Protein AF-A0A8H3ZQJ3-F1 (afdb_monomer_lite)

Structure (mmCIF, N/CA/C/O backbone):
data_AF-A0A8H3ZQJ3-F1
#
_entry.id   AF-A0A8H3ZQJ3-F1
#
loop_
_atom_site.group_PDB
_atom_site.id
_atom_site.type_symbol
_atom_site.label_atom_id
_atom_site.label_alt_id
_atom_site.label_comp_id
_atom_site.label_asym_id
_atom_site.label_entity_id
_atom_site.label_seq_id
_atom_site.pdbx_PDB_ins_code
_atom_site.Cartn_x
_atom_site.Cartn_y
_atom_site.Cartn_z
_atom_site.occupancy
_atom_site.B_iso_or_equiv
_atom_site.auth_seq_id
_atom_site.auth_comp_id
_atom_site.auth_asym_id
_atom_site.auth_atom_id
_atom_site.pdbx_PDB_model_num
ATOM 1 N N . MET A 1 1 ? -3.357 34.182 -32.813 1.00 46.75 1 MET A N 1
ATOM 2 C CA . MET A 1 1 ? -2.090 33.414 -32.812 1.00 46.75 1 MET A CA 1
ATOM 3 C C . MET A 1 1 ? -2.254 32.207 -33.728 1.00 46.75 1 MET A C 1
ATOM 5 O O . MET A 1 1 ? -3.110 31.378 -33.457 1.00 46.75 1 MET A O 1
ATOM 9 N N . LYS A 1 2 ? -1.522 32.149 -34.849 1.00 51.84 2 LYS A N 1
ATOM 10 C CA . LYS A 1 2 ? -1.578 31.034 -35.812 1.00 51.84 2 LYS A CA 1
ATOM 11 C C . LYS A 1 2 ? -0.693 29.903 -35.280 1.00 51.84 2 LYS A C 1
ATOM 13 O O . LYS A 1 2 ? 0.517 30.084 -35.186 1.00 51.84 2 LYS A O 1
ATOM 18 N N . MET A 1 3 ? -1.287 28.780 -34.883 1.00 53.09 3 MET A N 1
ATOM 19 C CA . MET A 1 3 ? -0.512 27.579 -34.563 1.00 53.09 3 MET A CA 1
ATOM 20 C C . MET A 1 3 ? 0.188 27.075 -35.836 1.00 53.09 3 MET A C 1
ATOM 22 O O . MET A 1 3 ? -0.416 27.140 -36.911 1.00 53.09 3 MET A O 1
ATOM 26 N N . PRO A 1 4 ? 1.443 26.601 -35.749 1.00 71.06 4 PRO A N 1
ATOM 27 C CA . PRO A 1 4 ? 2.136 26.053 -36.905 1.00 71.06 4 PRO A CA 1
ATOM 28 C C . PRO A 1 4 ? 1.387 24.815 -37.402 1.00 71.06 4 PRO A C 1
ATOM 30 O O . PRO A 1 4 ? 1.148 23.870 -36.653 1.00 71.06 4 PRO A O 1
ATOM 33 N N . HIS A 1 5 ? 0.985 24.857 -38.668 1.00 65.81 5 HIS A N 1
ATOM 34 C CA . HIS A 1 5 ? 0.322 23.760 -39.360 1.00 65.81 5 HIS A CA 1
ATOM 35 C C . HIS A 1 5 ? 1.388 22.960 -40.129 1.00 65.81 5 HIS A C 1
ATOM 37 O O . HIS A 1 5 ? 2.249 23.568 -40.768 1.00 65.81 5 HIS A O 1
ATOM 43 N N . ASN A 1 6 ? 1.312 21.624 -40.055 1.00 72.50 6 ASN A N 1
ATOM 44 C CA . ASN A 1 6 ? 2.244 20.584 -40.545 1.00 72.50 6 ASN A CA 1
ATOM 45 C C . ASN A 1 6 ? 3.320 20.086 -39.560 1.00 72.50 6 ASN A C 1
ATOM 47 O O . ASN A 1 6 ? 3.760 20.790 -38.653 1.00 72.50 6 ASN A O 1
ATOM 51 N N . GLU A 1 7 ? 3.778 18.851 -39.811 1.00 75.88 7 GLU A N 1
ATOM 52 C CA . GLU A 1 7 ? 4.836 18.088 -39.120 1.00 75.88 7 GLU A CA 1
ATOM 53 C C . GLU A 1 7 ? 6.246 18.710 -39.266 1.00 75.88 7 GLU A C 1
ATOM 55 O O . GLU A 1 7 ? 7.236 18.042 -39.573 1.00 75.88 7 GLU A O 1
ATOM 60 N N . TYR A 1 8 ? 6.376 20.019 -39.049 1.00 81.94 8 TYR A N 1
ATOM 61 C CA . TYR A 1 8 ? 7.629 20.765 -39.182 1.00 81.94 8 TYR A CA 1
ATOM 62 C C . TYR A 1 8 ? 8.772 20.147 -38.357 1.00 81.94 8 TYR A C 1
ATOM 64 O O . TYR A 1 8 ? 9.902 20.046 -38.831 1.00 81.94 8 TYR A O 1
ATOM 72 N N . MET A 1 9 ? 8.464 19.656 -37.151 1.00 81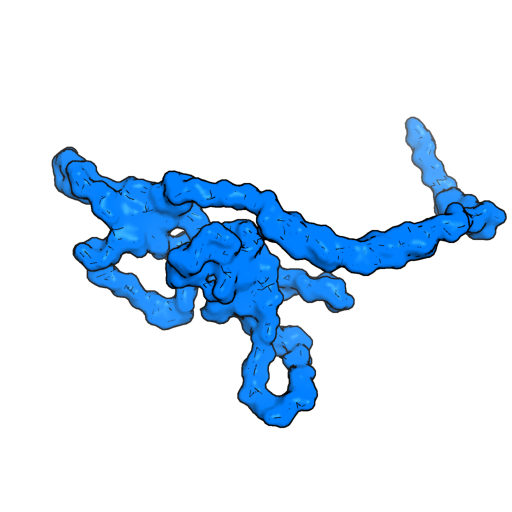.94 9 MET A N 1
ATOM 73 C CA . MET A 1 9 ? 9.419 18.982 -36.261 1.00 81.94 9 MET A CA 1
ATOM 74 C C . MET A 1 9 ? 9.972 17.672 -36.836 1.00 81.94 9 MET A C 1
ATOM 76 O O . MET A 1 9 ? 11.134 17.335 -36.600 1.00 81.94 9 MET A O 1
ATOM 80 N N . GLU A 1 10 ? 9.155 16.914 -37.567 1.00 82.31 10 GLU A N 1
ATOM 81 C CA . GLU A 1 10 ? 9.599 15.679 -38.216 1.00 82.31 10 GLU A CA 1
ATOM 82 C C . GLU A 1 10 ? 10.380 15.980 -39.488 1.00 82.31 10 GLU A C 1
ATOM 84 O O . GLU A 1 10 ? 11.429 15.381 -39.723 1.00 82.31 10 GLU A O 1
ATOM 89 N N . ARG A 1 11 ? 9.924 16.968 -40.269 1.00 84.00 11 ARG A N 1
ATOM 90 C CA . ARG A 1 11 ? 10.631 17.442 -41.464 1.00 84.00 11 ARG A CA 1
ATOM 91 C C . ARG A 1 11 ? 12.028 17.954 -41.118 1.00 84.00 11 ARG A C 1
ATOM 93 O O . ARG A 1 11 ? 12.986 17.612 -41.804 1.00 84.00 11 ARG A O 1
ATOM 100 N N . TRP A 1 12 ? 12.162 18.709 -40.029 1.00 85.75 12 TRP A N 1
ATOM 101 C CA . TRP A 1 12 ? 13.453 19.193 -39.542 1.00 85.75 12 TRP A CA 1
ATOM 102 C C . TRP A 1 12 ? 14.366 18.038 -39.108 1.00 85.75 12 TRP A C 1
ATOM 104 O O . TRP A 1 12 ? 15.536 18.015 -39.478 1.00 85.75 12 TRP A O 1
ATOM 114 N N . ARG A 1 13 ? 13.826 17.019 -38.423 1.00 87.94 13 ARG A N 1
ATOM 115 C CA . ARG A 1 13 ? 14.572 15.792 -38.086 1.00 87.94 13 ARG A CA 1
ATOM 116 C C . ARG A 1 13 ? 15.007 14.987 -39.314 1.00 87.94 13 ARG A C 1
ATOM 118 O O . ARG A 1 13 ? 16.083 14.405 -39.278 1.00 87.94 13 ARG A O 1
ATOM 125 N N . LYS A 1 14 ? 14.205 14.943 -40.383 1.00 87.44 14 LYS A N 1
ATOM 126 C CA . LYS A 1 14 ? 14.564 14.271 -41.647 1.00 87.44 14 LYS A CA 1
ATOM 127 C C . LYS A 1 14 ? 15.651 15.034 -42.416 1.00 87.44 14 LYS A C 1
ATOM 129 O O . LYS A 1 14 ? 16.540 14.402 -42.968 1.00 87.44 14 LYS A O 1
ATOM 134 N N . LEU A 1 15 ? 15.588 16.369 -42.432 1.00 88.06 15 LEU A N 1
ATOM 135 C CA . LEU A 1 15 ? 16.543 17.228 -43.148 1.00 88.06 15 LEU A CA 1
ATOM 136 C C . LEU A 1 15 ? 17.887 17.369 -42.422 1.00 88.06 15 LEU A C 1
ATOM 138 O O . LEU A 1 15 ? 18.933 17.308 -43.056 1.00 88.06 15 LEU A O 1
ATOM 142 N N . PHE A 1 16 ? 17.857 17.574 -41.103 1.00 88.25 16 PHE A N 1
ATOM 143 C CA . PHE A 1 16 ? 19.039 17.918 -40.302 1.00 88.25 16 PHE A CA 1
ATOM 144 C C . PHE A 1 16 ? 19.470 16.806 -39.335 1.00 88.25 16 PHE A C 1
ATOM 146 O O . PHE A 1 16 ? 20.482 16.938 -38.649 1.00 88.25 16 PHE A O 1
ATOM 153 N N . GLY A 1 17 ? 18.722 15.702 -39.273 1.00 86.69 17 GLY A N 1
ATOM 154 C CA . GLY A 1 17 ? 19.008 14.580 -38.385 1.00 86.69 17 GLY A CA 1
ATOM 155 C C . GLY A 1 17 ? 18.658 14.849 -36.918 1.00 86.69 17 GLY A C 1
ATOM 156 O O . GLY A 1 17 ? 17.996 15.822 -36.550 1.00 86.69 17 GLY A O 1
ATOM 157 N N . GLN A 1 18 ? 19.097 13.939 -36.049 1.00 87.06 18 GLN A N 1
ATOM 158 C CA . GLN A 1 18 ? 19.070 14.124 -34.598 1.00 87.06 18 GLN A CA 1
ATOM 159 C C . GLN A 1 18 ? 20.477 14.424 -34.078 1.00 87.06 18 GLN A C 1
ATOM 161 O O . GLN A 1 18 ? 21.481 14.096 -34.703 1.00 87.06 18 GLN A O 1
ATOM 166 N N . ARG A 1 19 ? 20.565 15.028 -32.888 1.00 89.12 19 ARG A N 1
ATOM 167 C CA . ARG A 1 19 ? 21.853 15.278 -32.228 1.00 89.12 19 ARG A CA 1
ATOM 168 C C . ARG A 1 19 ? 22.569 13.944 -31.982 1.00 89.12 19 ARG A C 1
ATOM 170 O O . ARG A 1 19 ? 21.952 13.044 -31.418 1.00 89.12 19 ARG A O 1
ATOM 177 N N . LEU A 1 20 ? 23.860 13.854 -32.302 1.00 89.81 20 LEU A N 1
ATOM 178 C CA . LEU A 1 20 ? 24.653 12.608 -32.261 1.00 89.81 20 LEU A CA 1
ATOM 179 C C . LEU A 1 20 ? 24.582 11.840 -30.918 1.00 89.81 20 LEU A C 1
ATOM 181 O O . LEU A 1 20 ? 24.669 10.619 -30.882 1.00 89.81 20 LEU A O 1
ATOM 185 N N . ASP A 1 21 ? 24.361 12.536 -29.798 1.00 93.88 21 ASP A N 1
ATOM 186 C CA . ASP A 1 21 ? 24.266 11.926 -28.463 1.00 93.88 21 ASP A CA 1
ATOM 187 C C . ASP A 1 21 ? 22.885 11.354 -28.093 1.00 93.88 21 ASP A C 1
ATOM 189 O O . ASP A 1 21 ? 22.731 10.781 -27.007 1.00 93.88 21 ASP A O 1
ATOM 193 N N . THR A 1 22 ? 21.848 11.590 -28.899 1.00 90.06 22 THR A N 1
ATOM 194 C CA . THR A 1 22 ? 20.445 11.309 -28.531 1.00 90.06 22 THR A CA 1
ATOM 195 C C . THR A 1 22 ? 20.223 9.846 -28.169 1.00 90.06 22 THR A C 1
ATOM 197 O O . THR A 1 22 ? 19.740 9.562 -27.070 1.00 90.06 22 THR A O 1
ATOM 200 N N . GLU A 1 23 ? 20.662 8.925 -29.021 1.00 90.12 23 GLU A N 1
ATOM 201 C CA . GLU A 1 23 ? 20.539 7.479 -28.808 1.00 90.12 23 GLU A CA 1
ATOM 202 C C . GLU A 1 23 ? 21.313 7.014 -27.571 1.00 90.12 23 GLU A C 1
ATOM 204 O O . GLU A 1 23 ? 20.785 6.304 -26.710 1.00 90.12 23 GLU A O 1
ATOM 209 N N . LYS A 1 24 ? 22.551 7.497 -27.403 1.00 93.31 24 LYS A N 1
ATOM 210 C CA . LYS A 1 24 ? 23.388 7.199 -26.230 1.00 93.31 24 LYS A CA 1
ATOM 211 C C . LYS A 1 24 ? 22.724 7.670 -24.935 1.00 93.31 24 LYS A C 1
ATOM 213 O O . LYS A 1 24 ? 22.774 6.962 -23.925 1.00 93.31 24 LYS A O 1
ATOM 218 N N . ARG A 1 25 ? 22.103 8.855 -24.935 1.00 92.94 25 ARG A N 1
ATOM 219 C CA . ARG A 1 25 ? 21.361 9.385 -23.778 1.00 92.94 25 ARG A CA 1
ATOM 220 C C . ARG A 1 25 ? 20.088 8.586 -23.519 1.00 92.94 25 ARG A C 1
ATOM 222 O O . ARG A 1 25 ? 19.833 8.270 -22.359 1.00 92.94 25 ARG A O 1
ATOM 229 N N . ALA A 1 26 ? 19.330 8.233 -24.556 1.00 92.75 26 ALA A N 1
ATOM 230 C CA . ALA A 1 26 ? 18.127 7.411 -24.436 1.00 92.75 26 ALA A CA 1
ATOM 231 C C . ALA A 1 26 ? 18.454 6.039 -23.827 1.00 92.75 26 ALA A C 1
ATOM 233 O O . ALA A 1 26 ? 17.884 5.674 -22.799 1.00 92.75 26 ALA A O 1
ATOM 234 N N . ARG A 1 27 ? 19.478 5.351 -24.348 1.00 92.25 27 ARG A N 1
ATOM 235 C CA . ARG A 1 27 ? 19.965 4.073 -23.809 1.00 92.25 27 ARG A CA 1
ATOM 236 C C . ARG A 1 27 ? 20.375 4.184 -22.340 1.00 92.25 27 ARG A C 1
ATOM 238 O O . ARG A 1 27 ? 19.951 3.382 -21.515 1.00 92.25 27 ARG A O 1
ATOM 245 N N . LYS A 1 28 ? 21.170 5.201 -21.980 1.00 94.69 28 LYS A N 1
ATOM 246 C CA . LYS A 1 28 ? 21.592 5.421 -20.582 1.00 94.69 28 LYS A CA 1
ATOM 247 C C . LYS A 1 28 ? 20.417 5.737 -19.651 1.00 94.69 28 LYS A C 1
ATOM 249 O O . LYS A 1 28 ? 20.485 5.380 -18.480 1.00 94.69 28 LYS A O 1
ATOM 254 N N . ARG A 1 29 ? 19.365 6.407 -20.135 1.00 92.25 29 ARG A N 1
ATOM 255 C CA . ARG A 1 29 ? 18.139 6.644 -19.354 1.00 92.25 29 ARG A CA 1
ATOM 256 C C . ARG A 1 29 ? 17.387 5.342 -19.098 1.00 92.25 29 ARG A C 1
ATOM 258 O O . ARG A 1 29 ? 17.039 5.103 -17.950 1.00 92.25 29 ARG A O 1
ATOM 265 N N . LEU A 1 30 ? 17.213 4.502 -20.121 1.00 90.06 30 LEU A N 1
ATOM 266 C CA . LEU A 1 30 ? 16.545 3.202 -19.991 1.00 90.06 30 LEU A CA 1
ATOM 267 C C . LEU A 1 30 ? 17.262 2.299 -18.979 1.00 90.06 30 LEU A C 1
ATOM 269 O O . LEU A 1 30 ? 16.634 1.805 -18.052 1.00 90.06 30 LEU A O 1
ATOM 273 N N . VAL A 1 31 ? 18.591 2.181 -19.077 1.00 91.81 31 VAL A N 1
ATOM 274 C CA . VAL A 1 31 ? 19.394 1.373 -18.138 1.00 91.81 31 VAL A CA 1
ATOM 275 C C . VAL A 1 31 ? 19.284 1.887 -16.696 1.00 91.81 31 VAL A C 1
ATOM 277 O O . VAL A 1 31 ? 19.215 1.105 -15.754 1.00 91.81 31 VAL A O 1
ATOM 280 N N . ARG A 1 32 ? 19.243 3.209 -16.495 1.00 91.50 32 ARG A N 1
ATOM 281 C CA . ARG A 1 32 ? 19.150 3.811 -15.153 1.00 91.50 32 ARG A CA 1
ATOM 282 C C . ARG A 1 32 ? 17.736 3.815 -14.576 1.00 91.50 32 ARG A C 1
ATOM 284 O O . ARG A 1 32 ? 17.599 4.050 -13.379 1.00 91.50 32 ARG A O 1
ATOM 291 N N . ALA A 1 33 ? 16.704 3.588 -15.390 1.00 88.31 33 ALA A N 1
ATOM 292 C CA . ALA A 1 33 ? 15.313 3.705 -14.965 1.00 88.31 33 ALA A CA 1
ATOM 293 C C . ALA A 1 33 ? 14.983 2.756 -13.802 1.00 88.31 33 ALA A C 1
ATOM 295 O O . ALA A 1 33 ? 14.396 3.199 -12.819 1.00 88.31 33 ALA A O 1
ATOM 296 N N . GLY A 1 34 ? 15.443 1.500 -13.860 1.00 85.06 34 GLY A N 1
ATOM 297 C CA . GLY A 1 34 ? 15.222 0.524 -12.784 1.00 85.06 34 GLY A CA 1
ATOM 298 C C . GLY A 1 34 ? 15.895 0.920 -11.465 1.00 85.06 34 GLY A C 1
ATOM 299 O O . GLY A 1 34 ? 15.255 0.923 -10.415 1.00 85.06 34 GLY A O 1
ATOM 300 N N . HIS A 1 35 ? 17.164 1.344 -11.514 1.00 87.38 35 HIS A N 1
ATOM 301 C CA . HIS A 1 35 ? 17.878 1.823 -10.323 1.00 87.38 35 HIS A CA 1
ATOM 302 C C . HIS A 1 35 ? 17.226 3.066 -9.723 1.00 87.38 35 HIS A C 1
ATOM 304 O O . HIS A 1 35 ? 17.095 3.164 -8.505 1.00 87.38 35 HIS A O 1
ATOM 310 N N . LYS A 1 36 ? 16.784 3.993 -10.578 1.00 88.62 36 LYS A N 1
ATOM 311 C CA . LYS A 1 36 ? 16.076 5.191 -10.142 1.00 88.62 36 LYS A CA 1
ATOM 312 C C . LYS A 1 36 ? 14.756 4.832 -9.456 1.00 88.62 36 LYS A C 1
ATOM 314 O O . LYS A 1 36 ? 14.517 5.300 -8.356 1.00 88.62 36 LYS A O 1
ATOM 319 N N . GLN A 1 37 ? 13.948 3.952 -10.047 1.00 85.75 37 GLN A N 1
ATOM 320 C CA . GLN A 1 37 ? 12.680 3.526 -9.451 1.00 85.75 37 GLN A CA 1
ATOM 321 C C . GLN A 1 37 ? 12.885 2.856 -8.085 1.00 85.75 37 GLN A C 1
ATOM 323 O O . GLN A 1 37 ? 12.182 3.179 -7.132 1.00 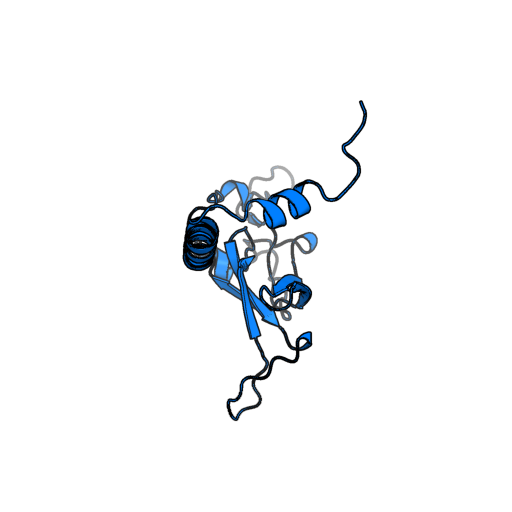85.75 37 GLN A O 1
ATOM 328 N N . SER A 1 38 ? 13.879 1.971 -7.965 1.00 84.25 38 SER A N 1
ATOM 329 C CA . SER A 1 38 ? 14.219 1.342 -6.684 1.00 84.25 38 SER A CA 1
ATOM 330 C C . SER A 1 38 ? 14.639 2.374 -5.634 1.00 84.25 38 SER A C 1
ATOM 332 O O . SER A 1 38 ? 14.197 2.301 -4.490 1.00 84.25 38 SER A O 1
ATOM 334 N N . HIS A 1 39 ? 15.481 3.335 -6.017 1.00 87.81 39 HIS A N 1
ATOM 335 C CA . HIS A 1 39 ? 15.923 4.417 -5.140 1.00 87.81 39 HIS A CA 1
ATOM 336 C C . HIS A 1 39 ? 14.756 5.316 -4.709 1.00 87.81 39 HIS A C 1
ATOM 338 O O . HIS A 1 39 ? 14.653 5.684 -3.542 1.00 87.81 39 HIS A O 1
ATOM 344 N N . ASP A 1 40 ? 13.851 5.645 -5.627 1.00 86.69 40 ASP A N 1
ATOM 345 C CA . ASP A 1 40 ? 12.715 6.522 -5.351 1.00 86.69 40 ASP A CA 1
ATOM 346 C C . ASP A 1 40 ? 11.726 5.848 -4.379 1.00 86.69 40 ASP A C 1
ATOM 348 O O . ASP A 1 40 ? 11.309 6.468 -3.401 1.00 86.69 40 ASP A O 1
ATOM 352 N N . VAL A 1 41 ? 11.436 4.548 -4.549 1.00 84.19 41 VAL A N 1
ATOM 353 C CA . VAL A 1 41 ? 10.611 3.761 -3.602 1.00 84.19 41 VAL A CA 1
ATOM 354 C C . VAL A 1 41 ? 11.260 3.701 -2.209 1.00 84.19 41 VAL A C 1
ATOM 356 O O . VAL A 1 41 ? 10.590 3.850 -1.180 1.00 84.19 41 VAL A O 1
ATOM 359 N N . GLN A 1 42 ? 12.586 3.552 -2.162 1.00 83.81 42 GLN A N 1
ATOM 360 C CA . GLN A 1 42 ? 13.377 3.575 -0.929 1.00 83.81 42 GLN A CA 1
ATOM 361 C C . GLN A 1 42 ? 13.501 4.952 -0.277 1.00 83.81 42 GLN A C 1
ATOM 363 O O . GLN A 1 42 ? 14.013 5.010 0.835 1.00 83.81 42 GLN A O 1
ATOM 368 N N . ASN A 1 43 ? 13.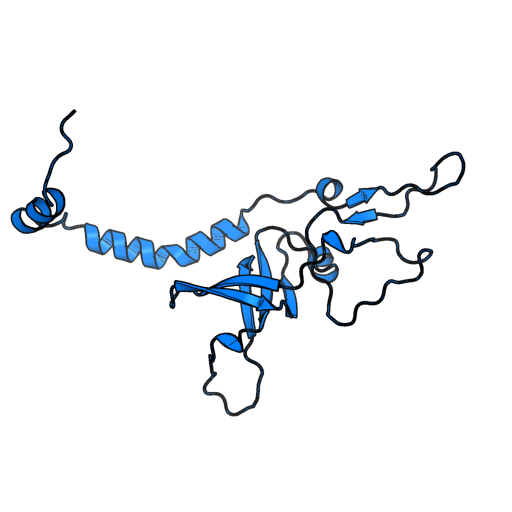022 6.030 -0.905 1.00 85.88 43 ASN A N 1
ATOM 369 C CA . ASN A 1 43 ? 13.090 7.392 -0.365 1.00 85.88 43 ASN A CA 1
ATOM 370 C C . ASN A 1 43 ? 11.728 8.097 -0.245 1.00 85.88 43 ASN A C 1
ATOM 372 O O . ASN A 1 43 ? 11.666 9.248 0.173 1.00 85.88 43 ASN A O 1
ATOM 376 N N . LEU A 1 44 ? 10.619 7.399 -0.515 1.00 85.62 44 LEU A N 1
ATOM 377 C CA . LEU A 1 44 ? 9.268 7.824 -0.125 1.00 85.62 44 LEU A CA 1
ATOM 378 C C . LEU A 1 44 ? 9.190 8.281 1.344 1.00 85.62 44 LEU A C 1
ATOM 380 O O . LEU A 1 44 ? 9.915 7.784 2.211 1.00 85.62 44 LEU A O 1
ATOM 384 N N . ARG A 1 45 ? 8.277 9.211 1.620 1.00 86.25 45 ARG A N 1
ATOM 385 C CA . ARG A 1 45 ? 8.045 9.755 2.960 1.00 86.25 45 ARG A CA 1
ATOM 386 C C . ARG A 1 45 ? 7.621 8.652 3.941 1.00 86.25 45 ARG A C 1
ATOM 388 O O . ARG A 1 45 ? 6.717 7.867 3.656 1.00 86.25 45 ARG A O 1
ATOM 395 N N . GLY A 1 46 ? 8.254 8.630 5.114 1.00 83.25 46 GLY A N 1
ATOM 396 C CA . GLY A 1 46 ? 7.799 7.837 6.254 1.00 83.25 46 GLY A CA 1
ATOM 397 C C . GLY A 1 46 ? 6.487 8.388 6.818 1.00 83.25 46 GLY A C 1
ATOM 398 O O . GLY A 1 46 ? 6.285 9.599 6.866 1.00 83.25 46 GLY A O 1
ATOM 399 N N . ILE A 1 47 ? 5.595 7.495 7.225 1.00 86.12 47 ILE A N 1
ATOM 400 C CA . ILE A 1 47 ? 4.330 7.816 7.882 1.00 86.12 47 ILE A CA 1
ATOM 401 C C . ILE A 1 47 ? 4.582 7.671 9.377 1.00 86.12 47 ILE A C 1
ATOM 403 O O . ILE A 1 47 ? 5.166 6.676 9.810 1.00 86.12 47 ILE A O 1
ATOM 407 N N . SER A 1 48 ? 4.172 8.669 10.152 1.00 89.19 48 SER A N 1
ATOM 408 C CA . SER A 1 48 ? 4.257 8.596 11.606 1.00 89.19 48 SER A CA 1
ATOM 409 C C . SER A 1 48 ? 3.196 7.644 12.166 1.00 89.19 48 SER A C 1
ATOM 411 O O . SER A 1 48 ? 2.158 7.375 11.549 1.00 89.19 48 SER A O 1
ATOM 413 N N . GLU A 1 49 ? 3.440 7.125 13.365 1.00 87.62 49 GLU A N 1
ATOM 414 C CA . GLU A 1 49 ? 2.471 6.265 14.051 1.00 87.62 49 GLU A CA 1
ATOM 415 C C . GLU A 1 49 ? 1.160 7.008 14.337 1.00 87.62 49 GLU A C 1
ATOM 417 O O . GLU A 1 49 ? 0.083 6.438 14.179 1.00 87.62 49 GLU A O 1
ATOM 422 N N . GLU A 1 50 ? 1.245 8.299 14.658 1.00 89.44 50 GLU A N 1
ATOM 423 C CA . GLU A 1 50 ? 0.095 9.178 14.899 1.00 89.44 50 GLU A CA 1
ATOM 424 C C . GLU A 1 50 ? -0.791 9.346 13.657 1.00 89.44 50 GLU A C 1
ATOM 426 O O . GLU A 1 50 ? -2.014 9.328 13.756 1.00 89.44 50 GLU A O 1
ATOM 431 N N . GLU A 1 51 ? -0.196 9.445 12.461 1.00 88.88 51 GLU A N 1
ATOM 432 C CA . GLU A 1 51 ? -0.955 9.493 11.204 1.00 88.88 51 GLU A CA 1
ATOM 433 C C . GLU A 1 51 ? -1.621 8.144 10.871 1.00 88.88 51 GLU A C 1
ATOM 435 O O . GLU A 1 51 ? -2.575 8.082 10.083 1.00 88.88 51 GLU A O 1
ATOM 440 N N . THR A 1 52 ? -1.090 7.054 11.423 1.00 89.88 52 THR A N 1
ATOM 441 C CA . THR A 1 52 ? -1.514 5.683 11.126 1.00 89.88 52 THR A CA 1
ATOM 442 C C . THR A 1 52 ? -2.617 5.210 12.065 1.00 89.88 52 THR A C 1
ATOM 444 O O . THR A 1 52 ? -3.580 4.579 11.609 1.00 89.88 52 THR A O 1
ATOM 447 N N . PHE A 1 53 ? -2.489 5.519 13.355 1.00 93.38 53 PHE A N 1
ATOM 448 C CA . PHE A 1 53 ? -3.348 5.015 14.415 1.00 93.38 53 PHE A CA 1
ATOM 449 C C . PHE A 1 53 ? -4.058 6.140 15.163 1.00 93.38 53 PHE A C 1
ATOM 451 O O . PHE A 1 53 ? -3.456 6.881 15.935 1.00 93.38 53 PHE A O 1
ATOM 458 N N . ASN A 1 54 ? -5.381 6.170 15.044 1.00 93.75 54 ASN A N 1
ATOM 459 C CA . ASN A 1 54 ? -6.220 7.033 15.862 1.00 93.75 54 ASN A CA 1
ATOM 460 C C . ASN A 1 54 ? -6.525 6.362 17.205 1.00 93.75 54 ASN A C 1
ATOM 462 O O . ASN A 1 54 ? -6.843 5.171 17.271 1.00 93.75 54 ASN A O 1
ATOM 466 N N . VAL A 1 55 ? -6.475 7.134 18.287 1.00 93.56 55 VAL A N 1
ATOM 467 C CA . VAL A 1 55 ? -6.861 6.673 19.624 1.00 93.56 55 VAL A CA 1
ATOM 468 C C . VAL A 1 55 ? -8.382 6.556 19.707 1.00 93.56 55 VAL A C 1
ATOM 470 O O . VAL A 1 55 ? -9.093 7.525 19.455 1.00 93.56 55 VAL A O 1
ATOM 473 N N . VAL A 1 56 ? -8.891 5.382 20.091 1.00 92.00 56 VAL A N 1
ATOM 474 C CA . VAL A 1 56 ? -10.325 5.179 20.344 1.00 92.00 56 VAL A CA 1
ATOM 475 C C . VAL A 1 56 ? -10.553 5.088 21.842 1.00 92.00 56 VAL A C 1
ATOM 477 O O . VAL A 1 56 ? -9.999 4.218 22.517 1.00 92.00 56 VAL A O 1
ATOM 480 N N . SER A 1 57 ? -11.385 5.987 22.356 1.00 91.12 57 SER A N 1
ATOM 481 C CA . SER A 1 57 ? -11.684 6.089 23.775 1.00 91.12 57 SER A CA 1
ATOM 482 C C . SER A 1 57 ? -13.043 5.451 24.111 1.00 91.12 57 SER A C 1
ATOM 484 O O . SER A 1 57 ? -14.042 5.632 23.415 1.00 91.12 57 SER A O 1
ATOM 486 N N . ALA A 1 58 ? -13.095 4.660 25.181 1.00 86.62 58 ALA A N 1
ATOM 487 C CA . ALA A 1 58 ? -14.264 3.890 25.603 1.00 86.62 58 ALA A CA 1
ATOM 488 C C . ALA A 1 58 ? -14.659 4.212 27.056 1.00 86.62 58 ALA A C 1
ATOM 490 O O . ALA A 1 58 ? -13.807 4.461 27.912 1.00 86.62 58 ALA A O 1
ATOM 491 N N . GLY A 1 59 ? -15.962 4.181 27.344 1.00 86.81 59 GLY A N 1
ATOM 492 C CA . GLY A 1 59 ? -16.550 4.514 28.648 1.00 86.81 59 GLY A CA 1
ATOM 493 C C . GLY A 1 59 ? -17.918 5.180 28.477 1.00 86.81 59 GLY A C 1
ATOM 494 O O . GLY A 1 59 ? -18.190 5.734 27.422 1.00 86.81 59 GLY A O 1
ATOM 495 N N . LYS A 1 60 ? -18.803 5.094 29.483 1.00 82.75 60 LYS A N 1
ATOM 496 C CA . LYS A 1 60 ? -20.180 5.628 29.377 1.00 82.75 60 LYS A CA 1
ATOM 497 C C . LYS A 1 60 ? -20.308 7.132 29.653 1.00 82.75 60 LYS A C 1
ATOM 499 O O . LYS A 1 60 ? -21.202 7.755 29.103 1.00 82.75 60 LYS A O 1
ATOM 504 N N . LYS A 1 61 ? -19.491 7.690 30.553 1.00 79.56 61 LYS A N 1
ATOM 505 C CA . LYS A 1 61 ? -19.598 9.099 30.995 1.00 79.56 61 LYS A CA 1
ATOM 506 C C . LYS A 1 61 ? -18.355 9.899 30.639 1.00 79.56 61 LYS A C 1
ATOM 508 O O . LYS A 1 61 ? -18.438 10.906 29.956 1.00 79.56 61 LYS A O 1
ATOM 513 N N . THR A 1 62 ? -17.201 9.390 31.042 1.00 77.75 62 THR A N 1
ATOM 514 C CA . THR A 1 62 ? -15.906 9.948 30.669 1.00 77.75 62 THR A CA 1
ATOM 515 C C . THR A 1 62 ? -15.186 8.849 29.908 1.00 77.75 62 THR A C 1
ATOM 517 O O . THR A 1 62 ? -15.003 7.753 30.444 1.00 77.75 62 THR A O 1
ATOM 520 N N . HIS A 1 63 ? -14.841 9.087 28.645 1.00 79.56 63 HIS A N 1
ATOM 521 C CA . HIS A 1 63 ? -14.124 8.125 27.807 1.00 79.56 63 HIS A CA 1
ATOM 522 C C . HIS A 1 63 ? -12.656 7.997 28.263 1.00 79.56 63 HIS A C 1
ATOM 524 O O . HIS A 1 63 ? -11.726 8.353 27.550 1.00 79.56 63 HIS A O 1
ATOM 530 N N . GLN A 1 64 ? -12.444 7.527 29.494 1.00 83.62 64 GLN A N 1
ATOM 531 C CA . GLN A 1 64 ? -11.135 7.485 30.151 1.00 83.62 64 GLN A CA 1
ATOM 532 C C . GLN A 1 64 ? -10.253 6.337 29.649 1.00 83.62 64 GLN A C 1
ATOM 534 O O . GLN A 1 64 ? -9.045 6.363 29.851 1.00 83.62 64 GLN A O 1
ATOM 539 N 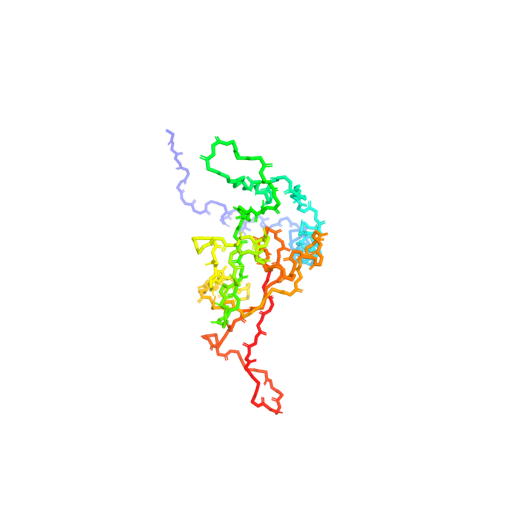N . LYS A 1 65 ? -10.826 5.312 29.003 1.00 87.44 65 LYS A N 1
ATOM 540 C CA . LYS A 1 65 ? -10.068 4.143 28.539 1.00 87.44 65 LYS A CA 1
ATOM 541 C C . LYS A 1 65 ? -9.678 4.314 27.079 1.00 87.44 65 LYS A C 1
ATOM 543 O O . LYS A 1 65 ? -10.548 4.265 26.222 1.00 87.44 65 LYS A O 1
ATOM 548 N N . SER A 1 66 ? -8.389 4.437 26.788 1.00 90.88 66 SER A N 1
ATOM 549 C CA . SER A 1 66 ? -7.857 4.736 25.449 1.00 90.88 66 SER A CA 1
ATOM 550 C C . SER A 1 66 ? -6.874 3.673 24.937 1.00 90.88 66 SER A C 1
ATOM 552 O O . SER A 1 66 ? -5.918 3.984 24.237 1.00 90.88 66 SER A O 1
ATOM 554 N N . TRP A 1 67 ? -7.087 2.404 25.290 1.00 90.12 67 TRP A N 1
ATOM 555 C CA . TRP A 1 67 ? -6.223 1.273 24.914 1.00 90.12 67 TRP A CA 1
ATOM 556 C C . TRP A 1 67 ? -6.414 0.813 23.457 1.00 90.12 67 TRP A C 1
ATOM 558 O O . TRP A 1 67 ? -5.521 0.192 22.885 1.00 90.12 67 TRP A O 1
ATOM 568 N N . ASN A 1 68 ? -7.541 1.167 22.833 1.00 93.00 68 ASN A N 1
ATOM 569 C CA . ASN A 1 68 ? -7.841 0.803 21.451 1.00 93.00 68 ASN A CA 1
ATOM 570 C C . ASN A 1 68 ? -7.217 1.789 20.453 1.00 93.00 68 ASN A C 1
ATOM 572 O O . ASN A 1 68 ? -7.131 3.001 20.690 1.00 93.00 68 ASN A O 1
ATOM 576 N N . ARG A 1 69 ? -6.801 1.258 19.304 1.00 94.31 69 ARG A N 1
ATOM 577 C CA . ARG A 1 69 ? -6.205 1.990 18.184 1.00 94.31 69 ARG A CA 1
ATOM 578 C C . ARG A 1 69 ? -6.947 1.643 16.901 1.00 94.31 69 ARG A C 1
ATOM 580 O O . ARG A 1 69 ? -7.104 0.471 16.573 1.00 94.31 69 ARG A O 1
ATOM 587 N N . MET A 1 70 ? -7.402 2.647 16.165 1.00 94.62 70 MET A N 1
ATOM 588 C CA . MET A 1 70 ? -8.041 2.474 14.863 1.00 94.62 70 MET A CA 1
ATOM 589 C C . MET A 1 70 ? -7.062 2.812 13.747 1.00 94.62 70 MET A C 1
ATOM 591 O O . MET A 1 70 ? -6.463 3.882 13.754 1.00 94.62 70 MET A O 1
ATOM 595 N N . VAL A 1 71 ? -6.935 1.918 12.770 1.00 94.56 71 VAL A N 1
ATOM 596 C CA . VAL A 1 71 ? -6.115 2.155 11.579 1.00 94.56 71 VAL A CA 1
ATOM 597 C C . VAL A 1 71 ? -6.840 3.101 10.626 1.00 94.56 71 VAL A C 1
ATOM 599 O O . VAL A 1 71 ? -7.995 2.850 10.280 1.00 94.56 71 VAL A O 1
ATOM 602 N N . ASN A 1 72 ? -6.150 4.156 10.184 1.00 93.50 72 ASN A N 1
ATOM 603 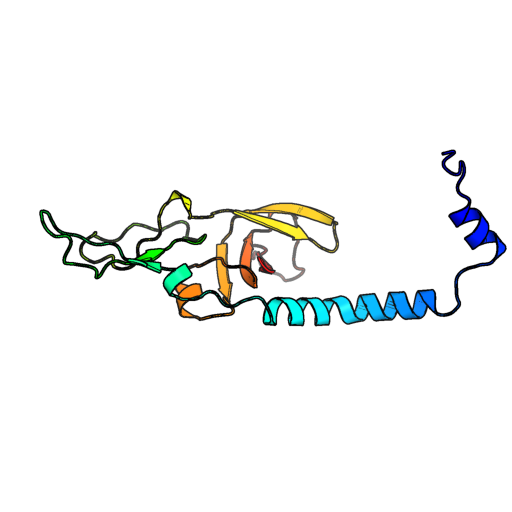C CA . ASN A 1 72 ? -6.710 5.199 9.317 1.00 93.50 72 ASN A CA 1
ATOM 604 C C . ASN A 1 72 ? -6.283 5.100 7.837 1.00 93.50 72 ASN A C 1
ATOM 606 O O . ASN A 1 72 ? -6.849 5.775 6.981 1.00 93.50 72 ASN A O 1
ATOM 610 N N . LYS A 1 73 ? -5.293 4.270 7.487 1.00 90.94 73 LYS A N 1
ATOM 611 C CA . LYS A 1 73 ? -4.901 4.077 6.074 1.00 90.94 73 LYS A CA 1
ATOM 612 C C . LYS A 1 73 ? -5.426 2.752 5.505 1.00 90.94 73 LYS A C 1
ATOM 614 O O . LYS A 1 73 ? -5.885 1.894 6.267 1.00 90.94 73 LYS A O 1
ATOM 619 N N . PRO A 1 74 ? -5.367 2.567 4.172 1.00 93.19 74 PRO A N 1
ATOM 620 C CA . PRO A 1 74 ? -5.770 1.328 3.529 1.00 93.19 74 PRO A CA 1
ATOM 621 C C . PRO A 1 74 ? -5.033 0.119 4.106 1.00 93.19 74 PRO A C 1
ATOM 623 O O . PRO A 1 74 ? -3.830 0.159 4.366 1.00 93.19 74 PRO A O 1
ATOM 626 N N . THR A 1 75 ? -5.768 -0.968 4.306 1.00 93.69 75 THR A N 1
ATOM 627 C CA . THR A 1 75 ? -5.224 -2.234 4.803 1.00 93.69 75 THR A CA 1
ATOM 628 C C . THR A 1 75 ? -5.705 -3.384 3.935 1.00 93.69 75 THR A C 1
ATOM 630 O O . THR A 1 75 ? -6.830 -3.384 3.445 1.00 93.69 75 THR A O 1
ATOM 633 N N . PHE A 1 76 ? -4.864 -4.386 3.749 1.00 94.88 76 PHE A N 1
ATOM 634 C CA . PHE A 1 76 ? -5.240 -5.691 3.256 1.00 94.88 76 PHE A CA 1
ATOM 635 C C . PHE A 1 76 ? -5.586 -6.594 4.433 1.00 94.88 76 PHE A C 1
ATOM 637 O O . PHE A 1 76 ? -4.921 -6.619 5.472 1.00 94.88 76 PHE A O 1
ATOM 644 N N . VAL A 1 77 ? -6.640 -7.370 4.247 1.00 91.75 77 VAL A N 1
ATOM 645 C CA . VAL A 1 77 ? -7.076 -8.368 5.204 1.00 91.75 77 VAL A CA 1
ATOM 646 C C . VAL A 1 77 ? -7.354 -9.646 4.420 1.00 91.75 77 VAL A C 1
ATOM 648 O O . VAL A 1 77 ? -8.106 -9.614 3.447 1.00 91.75 77 VAL A O 1
ATOM 651 N N . GLY A 1 78 ? -6.739 -10.756 4.837 1.00 88.81 78 GLY A N 1
ATOM 652 C CA . GLY A 1 78 ? -6.871 -12.046 4.157 1.00 88.81 78 GLY A CA 1
ATOM 653 C C . GLY A 1 78 ? -8.323 -12.531 4.058 1.00 88.81 78 GLY A C 1
ATOM 654 O O . GLY A 1 78 ? -9.180 -12.162 4.864 1.00 88.81 78 GLY A O 1
ATOM 655 N N . LYS A 1 79 ? -8.597 -13.395 3.072 1.00 86.25 79 LYS A N 1
ATOM 656 C CA . LYS A 1 79 ? -9.951 -13.858 2.704 1.00 86.25 79 LYS A CA 1
ATOM 657 C C . LYS A 1 79 ? -10.722 -14.537 3.853 1.00 86.25 79 LYS A C 1
ATOM 659 O O . LYS A 1 79 ? -11.946 -14.490 3.855 1.00 86.25 79 LYS A O 1
ATOM 664 N N . GLY A 1 80 ? -10.023 -15.113 4.834 1.00 88.06 80 GLY A N 1
ATOM 665 C CA . GLY A 1 80 ? -10.597 -15.798 6.003 1.00 88.06 80 GLY A CA 1
ATOM 666 C C . GLY A 1 80 ? -10.629 -14.979 7.299 1.00 88.06 80 GLY A C 1
ATOM 667 O O . GLY A 1 80 ? -10.647 -15.557 8.380 1.00 88.06 80 GLY A O 1
ATOM 668 N N . PHE A 1 81 ? -10.566 -13.649 7.241 1.00 88.81 81 PHE A N 1
ATOM 669 C CA . PHE A 1 81 ? -10.514 -12.843 8.461 1.00 88.81 81 PHE A CA 1
ATOM 670 C C . PHE A 1 81 ? -11.858 -12.758 9.193 1.00 88.81 81 PHE A C 1
ATOM 672 O O . PHE A 1 81 ? -12.803 -12.124 8.717 1.00 88.81 81 PHE A O 1
ATOM 679 N N . SER A 1 82 ? -11.890 -13.292 10.412 1.00 90.00 82 SER A N 1
ATOM 680 C CA . SER A 1 82 ? -12.913 -13.016 11.418 1.00 90.00 82 SER A CA 1
ATOM 681 C C . SER A 1 82 ? -12.427 -11.943 12.395 1.00 90.00 82 SER A C 1
ATOM 683 O O . SER A 1 82 ? -11.250 -11.886 12.760 1.00 90.00 82 SER A O 1
ATOM 685 N N . ARG A 1 83 ? -13.336 -11.069 12.845 1.00 90.56 83 ARG A N 1
ATOM 686 C CA . ARG A 1 83 ? -13.015 -10.130 13.930 1.00 90.56 83 ARG A CA 1
ATOM 687 C C . ARG A 1 83 ? -12.825 -10.893 15.237 1.00 90.56 83 ARG A C 1
ATOM 689 O O . ARG A 1 83 ? -13.518 -11.876 15.485 1.00 90.56 83 ARG A O 1
ATOM 696 N N . GLN A 1 84 ? -11.904 -10.414 16.065 1.00 91.38 84 GLN A N 1
ATOM 697 C CA . GLN A 1 84 ? -11.737 -10.912 17.426 1.00 91.38 84 GLN A CA 1
ATOM 698 C C . GLN A 1 84 ? -12.789 -10.290 18.352 1.00 91.38 84 GLN A C 1
ATOM 700 O O . GLN A 1 84 ? -13.421 -9.288 18.012 1.00 91.38 84 GLN A O 1
ATOM 705 N N . ASN A 1 85 ? -12.988 -10.889 19.527 1.00 93.19 85 ASN A N 1
ATOM 706 C CA . ASN A 1 85 ? -13.888 -10.343 20.544 1.00 93.19 85 ASN A CA 1
ATOM 707 C C . ASN A 1 85 ? -13.491 -8.881 20.874 1.00 93.19 85 ASN A C 1
ATOM 709 O O . ASN A 1 85 ? -12.308 -8.645 21.137 1.00 93.19 85 ASN A O 1
ATOM 713 N N . PRO A 1 86 ? -14.427 -7.907 20.923 1.00 90.62 86 PRO A N 1
ATOM 714 C CA . PRO A 1 86 ? -14.118 -6.494 21.183 1.00 90.62 86 PRO A CA 1
ATOM 715 C C . PRO A 1 86 ? -13.306 -6.198 22.451 1.00 90.62 86 PRO A C 1
ATOM 717 O O . PRO A 1 86 ? -12.682 -5.147 22.541 1.00 90.62 86 PRO A O 1
ATOM 720 N N . LYS A 1 87 ? -13.309 -7.098 23.444 1.00 89.75 87 LYS A N 1
ATOM 721 C CA . LYS A 1 87 ? -12.471 -6.966 24.650 1.00 89.75 87 LYS A CA 1
ATOM 722 C C . LYS A 1 87 ? -11.001 -7.362 24.439 1.00 89.75 87 LYS A C 1
ATOM 724 O O . LYS A 1 87 ? -10.173 -6.976 25.250 1.00 89.75 87 LYS A O 1
ATOM 729 N N . ALA A 1 88 ? -10.690 -8.127 23.393 1.00 90.69 88 ALA A N 1
ATOM 730 C CA . ALA A 1 88 ? -9.334 -8.561 23.045 1.00 90.69 88 ALA A CA 1
ATOM 731 C C . ALA A 1 88 ? -8.765 -7.820 21.817 1.00 90.69 88 ALA A C 1
ATOM 733 O O . ALA A 1 88 ? -7.553 -7.782 21.618 1.00 90.69 88 ALA A O 1
ATOM 734 N N . GLU A 1 89 ? -9.620 -7.225 20.978 1.00 90.75 89 GLU A N 1
ATOM 735 C CA . GLU A 1 89 ? -9.208 -6.476 19.785 1.00 90.75 89 GLU A CA 1
ATOM 736 C C . GLU A 1 89 ? -8.728 -5.057 20.151 1.00 90.75 89 GLU A C 1
ATOM 738 O O . GLU A 1 89 ? -9.527 -4.129 20.230 1.00 90.75 89 GLU A O 1
ATOM 743 N N . MET A 1 90 ? -7.413 -4.876 20.331 1.00 92.81 90 MET A N 1
ATOM 744 C CA . MET A 1 90 ? -6.805 -3.543 20.504 1.00 92.81 90 MET A CA 1
ATOM 745 C C . MET A 1 90 ? -6.698 -2.757 19.194 1.00 92.81 90 MET A C 1
ATOM 747 O O . MET A 1 90 ? -6.912 -1.546 19.182 1.00 92.81 90 MET A O 1
ATOM 751 N N . ILE A 1 91 ? -6.335 -3.424 18.093 1.00 93.50 91 ILE A N 1
ATOM 752 C CA . ILE A 1 91 ? -6.085 -2.783 16.794 1.00 93.50 91 ILE A CA 1
ATOM 753 C C . ILE A 1 91 ? -7.271 -3.034 15.866 1.00 93.50 91 ILE A C 1
ATOM 755 O O . ILE A 1 91 ? -7.479 -4.143 15.374 1.00 93.50 91 ILE A O 1
ATOM 759 N N . ILE A 1 92 ? -8.026 -1.974 15.592 1.00 93.69 92 ILE A N 1
ATOM 760 C CA . ILE A 1 92 ? -9.239 -1.999 14.782 1.00 93.69 92 ILE A CA 1
ATOM 761 C C . ILE A 1 92 ? -8.892 -1.629 13.340 1.00 93.69 92 ILE A C 1
ATOM 763 O O . ILE A 1 92 ? -8.457 -0.514 13.055 1.00 93.69 92 ILE A O 1
ATOM 767 N N . ARG A 1 93 ? -9.156 -2.547 12.406 1.00 93.50 93 ARG A N 1
ATOM 768 C CA . ARG A 1 93 ? -9.057 -2.302 10.956 1.00 93.50 93 ARG A CA 1
ATOM 769 C C . ARG A 1 93 ? -10.463 -2.131 10.372 1.00 93.50 93 ARG A C 1
ATOM 771 O O . ARG A 1 93 ? -11.141 -3.147 10.190 1.00 93.50 93 ARG A O 1
ATOM 778 N N . PRO A 1 94 ? -10.957 -0.910 10.114 1.00 93.31 94 PRO A N 1
ATOM 779 C CA . PRO A 1 94 ? -12.342 -0.692 9.694 1.00 93.31 94 PRO A CA 1
ATOM 780 C C . PRO A 1 94 ? -12.608 -1.278 8.303 1.00 93.31 94 PRO A C 1
ATOM 782 O O . PRO A 1 94 ? -11.734 -1.263 7.443 1.00 93.31 94 PRO A O 1
ATOM 785 N N . MET A 1 95 ? -13.822 -1.788 8.066 1.00 92.56 95 MET A N 1
ATOM 786 C CA . MET A 1 95 ? -14.165 -2.476 6.810 1.00 92.56 95 MET A CA 1
ATOM 787 C C . MET A 1 95 ? -14.022 -1.592 5.567 1.00 92.56 95 MET A C 1
ATOM 789 O O . MET A 1 95 ? -13.583 -2.093 4.538 1.00 92.56 95 MET A O 1
ATOM 793 N N . GLY A 1 96 ? -14.330 -0.295 5.668 1.00 92.62 96 GLY A N 1
ATOM 794 C CA . GLY A 1 96 ? -14.236 0.642 4.540 1.00 92.62 96 GLY A CA 1
ATOM 795 C C . GLY A 1 96 ? -12.811 0.874 4.027 1.00 92.62 96 GLY A C 1
ATOM 796 O O . GLY A 1 96 ? -12.632 1.253 2.877 1.00 92.62 96 GLY A O 1
ATOM 797 N N . LEU A 1 97 ? -11.792 0.596 4.847 1.00 94.38 97 LEU A N 1
ATOM 798 C CA . LEU A 1 97 ? -10.385 0.725 4.459 1.00 94.38 97 LEU A CA 1
ATOM 799 C C . LEU A 1 97 ? -9.764 -0.603 4.009 1.00 94.38 97 LEU A C 1
ATOM 801 O O . LEU A 1 97 ? -8.581 -0.634 3.669 1.00 94.38 97 LEU A O 1
ATOM 805 N N . ARG A 1 98 ? -10.533 -1.701 4.008 1.00 93.69 98 ARG A N 1
ATOM 806 C CA . ARG A 1 98 ? -10.034 -3.027 3.626 1.00 93.69 98 ARG A CA 1
ATOM 807 C C . ARG A 1 98 ? -10.056 -3.190 2.112 1.00 93.69 98 ARG A C 1
ATOM 809 O O . ARG A 1 98 ? -11.113 -3.418 1.525 1.00 93.69 98 ARG A O 1
ATOM 816 N N . GLN A 1 99 ? -8.886 -3.120 1.491 1.00 93.69 99 GLN A N 1
ATOM 817 C CA . GLN A 1 99 ? -8.729 -3.331 0.056 1.00 93.69 99 GLN A CA 1
ATOM 818 C C . GLN A 1 99 ? -8.567 -4.821 -0.243 1.00 93.69 99 GLN A C 1
ATOM 820 O O . GLN A 1 99 ? -7.817 -5.522 0.430 1.00 93.69 99 GLN A O 1
ATOM 825 N N . LYS A 1 100 ? -9.296 -5.306 -1.251 1.00 91.81 100 LYS A N 1
ATOM 826 C CA . LYS A 1 100 ? -9.219 -6.699 -1.735 1.00 91.81 100 LYS A CA 1
ATOM 827 C C . LYS A 1 100 ? -8.534 -6.816 -3.093 1.00 91.81 100 LYS A C 1
ATOM 829 O O . LYS A 1 100 ? -8.126 -7.904 -3.482 1.00 91.81 100 LYS A O 1
ATOM 834 N N . PHE A 1 101 ? -8.468 -5.710 -3.820 1.00 91.62 101 PHE A N 1
ATOM 835 C CA . PHE A 1 101 ? -7.971 -5.651 -5.182 1.00 91.62 101 PHE A CA 1
ATOM 836 C C . PHE A 1 101 ? -6.883 -4.592 -5.269 1.00 91.62 101 PHE A C 1
ATOM 838 O O . PHE A 1 101 ? -6.993 -3.539 -4.640 1.00 91.62 101 PHE A O 1
ATOM 845 N N . ALA A 1 102 ? -5.878 -4.864 -6.088 1.00 92.12 102 ALA A N 1
ATOM 846 C CA . ALA A 1 102 ? -4.849 -3.924 -6.475 1.00 92.12 102 ALA A CA 1
ATOM 847 C C . ALA A 1 102 ? -4.982 -3.627 -7.970 1.00 92.12 102 ALA A C 1
ATOM 849 O O . ALA A 1 102 ? -5.222 -4.519 -8.788 1.00 92.12 102 ALA A O 1
ATOM 850 N N . HIS A 1 103 ? -4.827 -2.357 -8.325 1.00 90.75 103 HIS A N 1
ATOM 851 C CA . HIS A 1 103 ? -4.742 -1.936 -9.714 1.00 90.75 103 HIS A CA 1
ATOM 852 C C . HIS A 1 103 ? -3.269 -1.842 -10.097 1.00 90.75 103 HIS A C 1
ATOM 854 O O . HIS A 1 103 ? -2.560 -0.963 -9.615 1.00 90.75 103 HIS A O 1
ATOM 860 N N . GLY A 1 104 ? -2.815 -2.770 -10.934 1.00 86.56 104 GLY A N 1
ATOM 861 C CA . GLY A 1 104 ? -1.432 -2.857 -11.394 1.00 86.56 104 GLY A CA 1
ATOM 862 C C . GLY A 1 104 ? -1.333 -2.624 -12.896 1.00 86.56 104 GLY A C 1
ATOM 863 O O . GLY A 1 104 ? -2.249 -2.962 -13.648 1.00 86.56 104 GLY A O 1
ATOM 864 N N . SER A 1 105 ? -0.220 -2.044 -13.338 1.00 87.19 105 SER A N 1
ATOM 865 C CA . SER A 1 105 ? 0.147 -1.957 -14.754 1.00 87.19 105 SER A CA 1
ATOM 866 C C . SER A 1 105 ? 1.343 -2.855 -15.031 1.00 87.19 105 SER A C 1
ATOM 868 O O . SER A 1 105 ? 2.375 -2.697 -14.375 1.00 87.19 105 SER A O 1
ATOM 870 N N . HIS A 1 106 ? 1.237 -3.745 -16.016 1.00 84.88 106 HIS A N 1
ATOM 871 C CA . HIS A 1 106 ? 2.381 -4.548 -16.433 1.00 84.88 106 HIS A CA 1
ATOM 872 C C . HIS A 1 106 ? 3.252 -3.732 -17.411 1.00 84.88 106 HIS A C 1
ATOM 874 O O . HIS A 1 106 ? 2.754 -3.327 -18.468 1.00 84.88 106 HIS A O 1
ATOM 880 N N . PRO A 1 107 ? 4.534 -3.460 -17.094 1.00 81.00 107 PRO A N 1
ATOM 881 C CA . PRO A 1 107 ? 5.346 -2.485 -17.827 1.00 81.00 107 PRO A CA 1
ATOM 882 C C . PRO A 1 107 ? 5.631 -2.890 -19.278 1.00 81.00 107 PRO A C 1
ATOM 884 O O . PRO A 1 107 ? 5.739 -2.019 -20.135 1.00 81.00 107 PRO A O 1
ATOM 887 N N . THR A 1 108 ? 5.718 -4.190 -19.569 1.00 83.06 108 THR A N 1
ATOM 888 C CA . THR A 1 108 ? 6.046 -4.691 -20.914 1.00 83.06 108 THR A CA 1
ATOM 889 C C . THR A 1 108 ? 4.843 -4.682 -21.858 1.00 83.06 108 THR A C 1
ATOM 891 O O . THR A 1 108 ? 4.984 -4.404 -23.042 1.00 83.06 108 THR A O 1
ATOM 894 N N . LEU A 1 109 ? 3.650 -4.972 -21.333 1.00 84.56 109 LEU A N 1
ATOM 895 C CA . LEU A 1 109 ? 2.415 -5.130 -22.108 1.00 84.56 109 LEU A CA 1
ATOM 896 C C . LEU A 1 109 ? 1.609 -3.827 -22.173 1.00 84.56 109 LEU A C 1
ATOM 898 O O . LEU A 1 109 ? 0.742 -3.683 -23.026 1.00 84.56 109 LEU A O 1
ATOM 902 N N . GLY A 1 110 ? 1.857 -2.881 -21.260 1.00 84.12 110 GLY A N 1
ATOM 903 C CA . GLY A 1 110 ? 1.133 -1.609 -21.203 1.00 84.12 110 GLY A CA 1
ATOM 904 C C . GLY A 1 110 ? -0.334 -1.735 -20.771 1.00 84.12 110 GLY A C 1
ATOM 905 O O . GLY A 1 110 ? -1.086 -0.767 -20.864 1.00 84.12 110 GLY A O 1
ATOM 906 N N . ILE A 1 111 ? -0.753 -2.905 -20.282 1.00 86.94 111 ILE A N 1
ATOM 907 C CA . ILE A 1 111 ? -2.123 -3.176 -19.831 1.00 86.94 111 ILE A CA 1
ATOM 908 C C . ILE A 1 111 ? -2.240 -2.875 -18.334 1.00 86.94 111 ILE A C 1
ATOM 910 O O . ILE A 1 111 ? -1.340 -3.180 -17.546 1.00 86.94 111 ILE A O 1
ATOM 914 N N . ARG A 1 112 ? -3.376 -2.293 -17.936 1.00 88.81 112 ARG A N 1
ATOM 915 C CA . ARG A 1 112 ? -3.777 -2.129 -16.532 1.00 88.81 112 ARG A CA 1
ATOM 916 C C . ARG A 1 112 ? -4.803 -3.190 -16.170 1.00 88.81 112 ARG A C 1
ATOM 918 O O . ARG A 1 112 ? -5.788 -3.343 -16.884 1.00 88.81 112 ARG A O 1
ATOM 925 N N . MET A 1 113 ? -4.608 -3.861 -15.043 1.00 87.44 113 MET A N 1
ATOM 926 C CA . MET A 1 113 ? -5.520 -4.892 -14.552 1.00 87.44 113 MET A CA 1
ATOM 927 C C . MET A 1 113 ? -5.937 -4.633 -13.111 1.00 87.44 113 MET A C 1
ATOM 929 O O . MET A 1 113 ? -5.210 -4.018 -12.329 1.00 87.44 113 MET A O 1
ATOM 933 N N . LYS A 1 114 ? -7.128 -5.121 -12.770 1.00 90.56 114 LYS A N 1
ATOM 934 C CA . LYS A 1 114 ? -7.631 -5.185 -11.401 1.00 90.56 114 LYS A CA 1
ATOM 935 C C . LYS A 1 114 ? -7.396 -6.602 -10.882 1.00 90.56 114 LYS A C 1
ATOM 937 O O . LYS A 1 114 ? -8.238 -7.470 -11.075 1.00 90.56 114 LYS A O 1
ATOM 942 N N . ALA A 1 115 ? -6.262 -6.819 -10.232 1.00 90.88 115 ALA A N 1
ATOM 943 C CA . ALA A 1 115 ? -5.884 -8.120 -9.700 1.00 90.88 115 ALA A CA 1
ATOM 944 C C . ALA A 1 115 ? -6.333 -8.261 -8.235 1.00 90.88 115 ALA A C 1
ATOM 946 O O . ALA A 1 115 ? -6.234 -7.295 -7.469 1.00 90.88 115 ALA A O 1
ATOM 947 N N . PRO A 1 116 ? -6.825 -9.430 -7.793 1.00 92.44 116 PRO A N 1
ATOM 948 C CA . PRO A 1 116 ? -7.075 -9.664 -6.380 1.00 92.44 116 PRO A CA 1
ATOM 949 C C . PRO A 1 116 ? -5.751 -9.785 -5.614 1.00 92.44 116 PRO A C 1
ATOM 951 O O . PRO A 1 116 ? -4.819 -10.472 -6.037 1.00 92.44 116 PRO A O 1
ATOM 954 N N . THR A 1 117 ? -5.679 -9.108 -4.469 1.00 93.06 117 THR A N 1
ATOM 955 C CA . THR A 1 117 ? -4.528 -9.155 -3.564 1.00 93.06 117 THR A CA 1
ATOM 956 C C . THR A 1 117 ? -4.528 -10.466 -2.785 1.00 93.06 117 THR A C 1
ATOM 958 O O . THR A 1 117 ? -5.548 -10.855 -2.214 1.00 93.06 117 THR A O 1
ATOM 961 N N . LEU A 1 118 ? -3.373 -11.126 -2.730 1.00 90.69 118 LEU A N 1
ATOM 962 C CA . LEU A 1 118 ? -3.176 -12.375 -1.997 1.00 90.69 118 LEU A CA 1
ATOM 963 C C . LEU A 1 118 ? -2.550 -12.120 -0.630 1.00 90.69 118 LEU A C 1
ATOM 965 O O . LEU A 1 118 ? -3.059 -12.591 0.388 1.00 90.69 118 LEU A O 1
ATOM 969 N N . SER A 1 119 ? -1.454 -11.362 -0.603 1.00 91.75 119 SER A N 1
ATOM 970 C CA . SER A 1 119 ? -0.699 -11.098 0.618 1.00 91.75 119 SER A CA 1
ATOM 971 C C . SER A 1 119 ? 0.083 -9.785 0.529 1.00 91.75 119 SER A C 1
ATOM 973 O O . SER A 1 119 ? 0.375 -9.279 -0.556 1.00 91.75 119 SER A O 1
ATOM 975 N N . VAL A 1 120 ? 0.431 -9.223 1.687 1.00 92.06 120 VAL A N 1
ATOM 976 C CA . VAL A 1 120 ? 1.388 -8.114 1.782 1.00 92.06 120 VAL A CA 1
ATOM 977 C C . VAL A 1 120 ? 2.751 -8.710 2.095 1.00 92.06 120 VAL A C 1
ATOM 979 O O . VAL A 1 120 ? 2.915 -9.363 3.124 1.00 92.06 120 VAL A O 1
ATOM 982 N N . LYS A 1 121 ? 3.729 -8.489 1.214 1.00 91.00 121 LYS A N 1
ATOM 983 C CA . LYS A 1 121 ? 5.046 -9.119 1.320 1.00 91.00 121 LYS A CA 1
ATOM 984 C C . LYS A 1 121 ? 6.015 -8.306 2.155 1.00 91.00 121 LYS A C 1
ATOM 986 O O . LYS A 1 121 ? 6.707 -8.853 3.010 1.00 91.00 121 LYS A O 1
ATOM 991 N N . LYS A 1 122 ? 6.105 -7.006 1.873 1.00 88.94 122 LYS A N 1
ATOM 992 C CA . LYS A 1 122 ? 7.074 -6.128 2.525 1.00 88.94 122 LYS A CA 1
ATOM 993 C C . LYS A 1 122 ? 6.561 -4.702 2.579 1.00 88.94 122 LYS A C 1
ATOM 995 O O . LYS A 1 122 ? 6.254 -4.106 1.550 1.00 88.94 122 LYS A O 1
ATOM 1000 N N . ASN A 1 123 ? 6.556 -4.151 3.781 1.00 87.12 123 ASN A N 1
ATOM 1001 C CA . ASN A 1 123 ? 6.461 -2.722 4.010 1.00 87.12 123 ASN A CA 1
ATOM 1002 C C . ASN A 1 123 ? 7.865 -2.161 4.295 1.00 87.12 123 ASN A C 1
ATOM 1004 O O . ASN A 1 123 ? 8.708 -2.843 4.880 1.00 87.12 123 ASN A O 1
ATOM 1008 N N . ARG A 1 124 ? 8.137 -0.934 3.849 1.00 82.94 124 ARG A N 1
ATOM 1009 C CA . ARG A 1 124 ? 9.439 -0.283 4.028 1.00 82.94 124 ARG A CA 1
ATOM 1010 C C . ARG A 1 124 ? 9.668 0.221 5.453 1.00 82.94 124 ARG A C 1
ATOM 1012 O O . ARG A 1 124 ? 10.810 0.220 5.894 1.00 82.94 124 ARG A O 1
ATOM 1019 N N . GLN A 1 125 ? 8.620 0.688 6.128 1.00 83.06 125 GLN A N 1
ATOM 1020 C CA . GLN A 1 125 ? 8.742 1.315 7.449 1.00 83.06 125 GLN A CA 1
ATOM 1021 C C . GLN A 1 125 ? 9.028 0.283 8.537 1.00 83.06 125 GLN A C 1
ATOM 1023 O O . GLN A 1 125 ? 10.039 0.380 9.220 1.00 83.06 125 GLN A O 1
ATOM 1028 N N . ASP A 1 126 ? 8.148 -0.714 8.669 1.00 84.81 126 ASP A N 1
ATOM 1029 C CA . ASP A 1 126 ? 8.290 -1.762 9.673 1.00 84.81 126 ASP A CA 1
ATOM 1030 C C . ASP A 1 126 ? 7.624 -3.079 9.231 1.00 84.81 126 ASP A C 1
ATOM 1032 O O . ASP A 1 126 ? 6.612 -3.135 8.520 1.00 84.81 126 ASP A O 1
ATOM 1036 N N . THR A 1 127 ? 8.197 -4.172 9.715 1.00 89.06 127 THR A N 1
ATOM 1037 C CA . THR A 1 127 ? 7.655 -5.526 9.696 1.00 89.06 127 THR A CA 1
ATOM 1038 C C . THR A 1 127 ? 6.300 -5.633 10.402 1.00 89.06 127 THR A C 1
ATOM 1040 O O . THR A 1 127 ? 5.440 -6.383 9.933 1.00 89.06 127 THR A O 1
ATOM 1043 N N . MET A 1 128 ? 6.042 -4.849 11.458 1.00 89.88 128 MET A N 1
ATOM 1044 C CA . MET A 1 128 ? 4.739 -4.822 12.143 1.00 89.88 128 MET A CA 1
ATOM 1045 C C . MET A 1 128 ? 3.608 -4.404 11.199 1.00 89.88 128 MET A C 1
ATOM 1047 O O . MET A 1 128 ? 2.555 -5.045 11.153 1.00 89.88 128 MET A O 1
ATOM 1051 N N . TYR A 1 129 ? 3.848 -3.395 10.363 1.00 91.12 129 TYR A N 1
ATOM 1052 C CA . TYR A 1 129 ? 2.890 -2.951 9.353 1.00 91.12 129 TYR A CA 1
ATOM 1053 C C . TYR A 1 129 ? 2.643 -3.987 8.262 1.00 91.12 129 TYR A C 1
ATOM 1055 O O . TYR A 1 129 ? 1.522 -4.105 7.769 1.00 91.12 129 TYR A O 1
ATOM 1063 N N . THR A 1 130 ? 3.654 -4.793 7.941 1.00 91.31 130 THR A N 1
ATOM 1064 C CA . THR A 1 130 ? 3.497 -5.931 7.025 1.00 91.31 130 THR A CA 1
ATOM 1065 C C . THR A 1 130 ? 2.546 -6.971 7.625 1.00 91.31 130 THR A C 1
ATOM 1067 O O . THR A 1 130 ? 1.606 -7.399 6.959 1.00 91.31 130 THR A O 1
ATOM 1070 N N . ARG A 1 131 ? 2.713 -7.312 8.913 1.00 90.38 131 ARG A N 1
ATOM 1071 C CA . ARG A 1 131 ? 1.838 -8.263 9.628 1.00 90.38 131 ARG A CA 1
ATOM 1072 C C . ARG A 1 131 ? 0.396 -7.770 9.743 1.00 90.38 131 ARG A C 1
ATOM 1074 O O . ARG A 1 131 ? -0.540 -8.550 9.592 1.00 90.38 131 ARG A O 1
ATOM 1081 N N . LEU A 1 132 ? 0.206 -6.475 9.992 1.00 90.50 132 LEU A N 1
ATOM 1082 C CA . LEU A 1 132 ? -1.123 -5.858 10.039 1.00 90.50 132 LEU A CA 1
ATOM 1083 C C . LEU A 1 132 ? -1.776 -5.735 8.654 1.00 90.50 132 LEU A C 1
ATOM 1085 O O . LEU A 1 132 ? -2.990 -5.518 8.577 1.00 90.50 132 LEU A O 1
ATOM 1089 N N . GLY A 1 133 ? -0.999 -5.895 7.580 1.00 91.94 133 GLY A N 1
ATOM 1090 C CA . GLY A 1 133 ? -1.450 -5.733 6.203 1.00 91.94 133 GLY A CA 1
ATOM 1091 C C . GLY A 1 133 ? -1.646 -4.269 5.818 1.00 91.94 133 GLY A C 1
ATOM 1092 O O . GLY A 1 133 ? -2.533 -3.956 5.042 1.00 91.94 133 GLY A O 1
ATOM 1093 N N . PHE A 1 134 ? -0.883 -3.344 6.386 1.00 92.31 134 PHE A N 1
ATOM 1094 C CA . PHE A 1 134 ? -0.963 -1.923 6.054 1.00 92.31 134 PHE A CA 1
ATOM 1095 C C . PHE A 1 134 ? -0.450 -1.658 4.630 1.00 92.31 134 PHE A C 1
ATOM 1097 O O . PHE A 1 134 ? 0.592 -2.197 4.256 1.00 92.31 134 PHE A O 1
ATOM 1104 N N . LEU A 1 135 ? -1.165 -0.829 3.857 1.00 92.00 135 LEU A N 1
ATOM 1105 C CA . LEU A 1 135 ? -0.873 -0.521 2.448 1.00 92.00 135 LEU A CA 1
ATOM 1106 C C . LEU A 1 135 ? -0.560 0.976 2.217 1.00 92.00 135 LEU A C 1
ATOM 1108 O O . LEU A 1 135 ? -1.342 1.682 1.574 1.00 92.00 135 LEU A O 1
ATOM 1112 N N . PRO A 1 136 ? 0.550 1.505 2.753 1.00 89.00 136 PRO A N 1
ATOM 1113 C CA . PRO A 1 136 ? 1.063 2.811 2.372 1.00 89.00 136 PRO A CA 1
ATOM 1114 C C . PRO A 1 136 ? 1.769 2.743 1.015 1.00 89.00 136 PRO A C 1
ATOM 1116 O O . PRO A 1 136 ? 2.026 1.662 0.486 1.00 89.00 136 PRO A O 1
ATOM 1119 N N . SER A 1 137 ? 2.124 3.900 0.465 1.00 85.88 137 SER A N 1
ATOM 1120 C CA . SER A 1 137 ? 2.918 3.963 -0.762 1.00 85.88 137 SER A CA 1
ATOM 1121 C C . SER A 1 137 ? 4.280 3.281 -0.593 1.00 85.88 137 SER A C 1
ATOM 1123 O O . SER A 1 137 ? 4.952 3.427 0.431 1.00 85.88 137 SER A O 1
ATOM 1125 N N . GLY A 1 138 ? 4.701 2.545 -1.619 1.00 85.88 138 GLY A N 1
ATOM 1126 C CA . GLY A 1 138 ? 5.934 1.760 -1.610 1.00 85.88 138 GLY A CA 1
ATOM 1127 C C . GLY A 1 138 ? 5.793 0.389 -0.949 1.00 85.88 138 G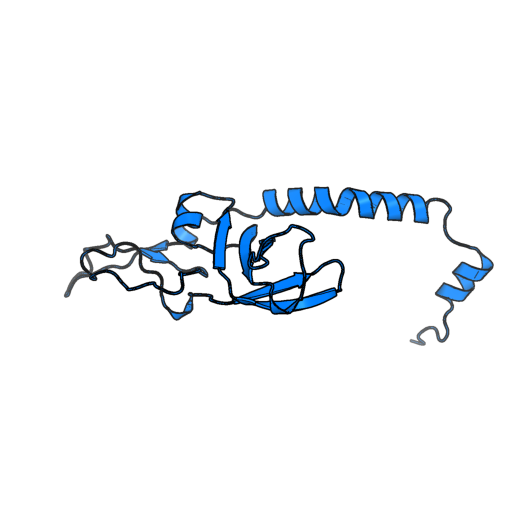LY A C 1
ATOM 1128 O O . GLY A 1 138 ? 6.804 -0.194 -0.548 1.00 85.88 138 GLY A O 1
ATOM 1129 N N . THR A 1 139 ? 4.569 -0.123 -0.802 1.00 89.81 139 THR A N 1
ATOM 1130 C CA . THR A 1 139 ? 4.324 -1.447 -0.220 1.00 89.81 139 THR A CA 1
ATOM 1131 C C . THR A 1 139 ? 4.370 -2.509 -1.297 1.00 89.81 139 THR A C 1
ATOM 1133 O O . THR A 1 139 ? 3.753 -2.389 -2.351 1.00 89.81 139 THR A O 1
ATOM 1136 N N . VAL A 1 140 ? 5.076 -3.595 -1.014 1.00 90.06 140 VAL A N 1
ATOM 1137 C CA . VAL A 1 140 ? 5.209 -4.720 -1.928 1.00 90.06 140 VAL A CA 1
ATOM 1138 C C . VAL A 1 140 ? 4.131 -5.754 -1.619 1.00 90.06 140 VAL A C 1
ATOM 1140 O O . VAL A 1 140 ? 4.037 -6.251 -0.493 1.00 90.06 140 VAL A O 1
ATOM 1143 N N . VAL A 1 141 ? 3.323 -6.075 -2.623 1.00 91.88 141 VAL A N 1
ATOM 1144 C CA . VAL A 1 141 ? 2.102 -6.874 -2.524 1.00 91.88 141 VAL A CA 1
ATOM 1145 C C . VAL A 1 141 ? 2.155 -8.024 -3.527 1.00 91.88 141 VAL A C 1
ATOM 1147 O O . VAL A 1 141 ? 2.552 -7.843 -4.676 1.00 91.88 141 VAL A O 1
ATOM 1150 N N . GLU A 1 142 ? 1.738 -9.210 -3.096 1.00 90.81 142 GLU A N 1
ATOM 1151 C CA . GLU A 1 142 ? 1.528 -10.360 -3.975 1.00 90.81 142 GLU A CA 1
ATOM 1152 C C . GLU A 1 142 ? 0.099 -10.312 -4.516 1.00 90.81 142 GLU A C 1
ATOM 1154 O O . GLU A 1 142 ? -0.870 -10.222 -3.750 1.00 90.81 142 GLU A O 1
ATOM 1159 N N . VAL A 1 143 ? -0.042 -10.362 -5.839 1.00 90.56 143 VAL A N 1
ATOM 1160 C CA . VAL A 1 143 ? -1.348 -10.340 -6.507 1.00 90.56 143 VAL A CA 1
ATOM 1161 C C . VAL A 1 143 ? -1.494 -11.549 -7.419 1.00 90.56 143 VAL A C 1
ATOM 1163 O O . VAL A 1 143 ? -0.516 -12.087 -7.944 1.00 90.56 143 VAL A O 1
ATOM 1166 N N . ASN A 1 144 ? -2.736 -11.977 -7.610 1.00 89.62 144 ASN A N 1
ATOM 1167 C CA . ASN A 1 144 ? -3.044 -13.037 -8.555 1.00 89.62 144 ASN A CA 1
ATOM 1168 C C . ASN A 1 144 ? -3.041 -12.477 -9.987 1.00 89.62 144 ASN A C 1
ATOM 1170 O O . ASN A 1 144 ? -3.767 -11.525 -10.270 1.00 89.62 144 ASN A O 1
ATOM 1174 N N . VAL A 1 145 ? -2.254 -13.084 -10.879 1.00 85.88 145 VAL A N 1
ATOM 1175 C CA . VAL A 1 145 ? -2.143 -12.698 -12.297 1.00 85.88 145 VAL A CA 1
ATOM 1176 C C . VAL A 1 145 ? -2.683 -13.760 -13.254 1.00 85.88 145 VAL A C 1
ATOM 1178 O O . VAL A 1 145 ? -2.318 -13.783 -14.425 1.00 85.88 145 VAL A O 1
ATOM 1181 N N . SER A 1 146 ? -3.567 -14.641 -12.785 1.00 84.69 146 SER A N 1
ATOM 1182 C CA . SER A 1 146 ? -4.159 -15.696 -13.623 1.00 84.69 146 SER A CA 1
ATOM 1183 C C . SER A 1 146 ? -4.818 -15.135 -14.890 1.00 84.69 146 SER A C 1
ATOM 1185 O O . SER A 1 146 ? -4.703 -15.738 -15.953 1.00 84.69 146 SER A O 1
ATOM 1187 N N . ASP A 1 147 ? -5.404 -13.937 -14.809 1.00 81.19 147 ASP A N 1
ATOM 1188 C CA . ASP A 1 147 ? -6.033 -13.251 -15.946 1.00 81.19 147 ASP A CA 1
ATOM 1189 C C . ASP A 1 147 ? -5.037 -12.857 -17.056 1.00 81.19 147 ASP A C 1
ATOM 1191 O O . ASP A 1 147 ? -5.446 -12.627 -18.192 1.00 81.19 147 ASP A O 1
ATOM 1195 N N . LEU A 1 148 ? -3.732 -12.780 -16.761 1.00 80.06 148 LEU A N 1
ATOM 1196 C CA . LEU A 1 148 ? -2.694 -12.499 -17.760 1.00 80.06 148 LEU A CA 1
ATOM 1197 C C . LEU A 1 148 ? -2.259 -13.735 -18.555 1.00 80.06 148 LEU A C 1
ATOM 1199 O O . LEU A 1 148 ? -1.560 -13.584 -19.555 1.00 80.06 148 LEU A O 1
ATOM 1203 N N . GLY A 1 149 ? -2.606 -14.946 -18.108 1.00 78.31 149 GLY A N 1
ATOM 1204 C CA . GLY A 1 149 ? -2.193 -16.185 -18.774 1.00 78.31 149 GLY A CA 1
ATOM 1205 C C . GLY A 1 149 ? -0.675 -16.403 -18.821 1.00 78.31 149 GLY A C 1
ATOM 1206 O O . GLY A 1 149 ? -0.190 -17.163 -19.657 1.00 78.31 149 GLY A O 1
ATOM 1207 N N . LEU A 1 150 ? 0.094 -15.738 -17.950 1.00 76.75 150 LEU A N 1
ATOM 1208 C CA . LEU A 1 150 ? 1.536 -15.953 -17.844 1.00 76.75 150 LEU A CA 1
ATOM 1209 C C . LEU A 1 150 ? 1.779 -17.363 -17.309 1.00 76.75 150 LEU A C 1
ATOM 1211 O O . LEU A 1 150 ? 1.343 -17.684 -16.212 1.00 76.75 150 LEU A O 1
ATOM 1215 N N . THR A 1 151 ? 2.486 -18.199 -18.064 1.00 65.94 151 THR A N 1
ATOM 1216 C CA . THR A 1 151 ? 2.866 -19.549 -17.633 1.00 65.94 151 THR A CA 1
ATOM 1217 C C . THR A 1 151 ? 4.375 -19.640 -17.491 1.00 65.94 151 THR A C 1
ATOM 1219 O O . THR A 1 151 ? 5.114 -19.348 -18.432 1.00 65.94 151 THR A O 1
ATOM 1222 N N . ILE A 1 152 ? 4.854 -20.077 -16.330 1.00 70.44 152 ILE A N 1
ATOM 1223 C CA . ILE A 1 152 ? 6.277 -20.366 -16.138 1.00 70.44 152 ILE A CA 1
ATOM 1224 C C . ILE A 1 152 ? 6.569 -21.737 -16.756 1.00 70.44 152 ILE A C 1
ATOM 1226 O O . ILE A 1 152 ? 5.862 -22.704 -16.491 1.00 70.44 152 ILE A O 1
ATOM 1230 N N . GLN A 1 153 ? 7.653 -21.861 -17.524 1.00 59.44 153 GLN A N 1
ATOM 1231 C CA . GLN A 1 153 ? 8.088 -23.122 -18.144 1.00 59.44 153 GLN A CA 1
ATOM 1232 C C . GLN A 1 153 ? 8.733 -24.102 -17.138 1.00 59.44 153 GLN A C 1
ATOM 1234 O O . GLN A 1 153 ? 9.712 -24.785 -17.439 1.00 59.44 153 GLN A O 1
ATOM 1239 N N . ARG A 1 154 ? 8.217 -24.163 -15.904 1.00 47.91 154 ARG A N 1
ATOM 1240 C CA . ARG A 1 154 ? 8.599 -25.161 -14.900 1.00 47.91 154 ARG A CA 1
ATOM 1241 C C . ARG A 1 154 ? 7.482 -26.189 -14.777 1.00 47.91 154 ARG A C 1
ATOM 1243 O O . ARG A 1 154 ? 6.326 -25.836 -14.592 1.00 47.91 154 ARG A O 1
ATOM 1250 N N . ARG A 1 155 ? 7.853 -27.469 -14.879 1.00 39.88 155 ARG A N 1
ATOM 1251 C CA . ARG A 1 155 ? 6.970 -28.624 -14.668 1.00 39.88 155 ARG A CA 1
ATOM 1252 C C . ARG A 1 155 ? 6.355 -28.547 -13.264 1.00 39.88 155 ARG A C 1
ATOM 1254 O O . ARG A 1 155 ? 7.019 -28.891 -12.292 1.00 39.88 155 ARG A O 1
ATOM 1261 N N . GLY A 1 156 ? 5.121 -28.072 -13.156 1.00 44.25 156 GLY A N 1
ATOM 1262 C CA . GLY A 1 156 ? 4.365 -28.049 -11.907 1.00 44.25 156 GLY A CA 1
ATOM 1263 C C . GLY A 1 156 ? 3.209 -27.058 -11.968 1.00 44.25 156 GLY A C 1
ATOM 1264 O O . GLY A 1 156 ? 3.410 -25.896 -12.307 1.00 44.25 156 GLY A O 1
ATOM 1265 N N . HIS A 1 157 ? 2.006 -27.526 -11.636 1.00 41.09 157 HIS A N 1
ATOM 1266 C CA . HIS A 1 157 ? 0.805 -26.707 -11.467 1.00 41.09 157 HIS A CA 1
ATOM 1267 C C . HIS A 1 157 ? 0.986 -25.758 -10.268 1.00 41.09 157 HIS A C 1
ATOM 1269 O O . HIS A 1 157 ? 0.612 -26.088 -9.147 1.00 41.09 157 HIS A O 1
ATOM 1275 N N . GLY A 1 158 ? 1.618 -24.606 -10.486 1.00 48.34 158 GLY A N 1
ATOM 1276 C CA . GLY A 1 158 ? 1.686 -23.511 -9.521 1.00 48.34 158 GLY A CA 1
ATOM 1277 C C . GLY A 1 158 ? 0.851 -22.336 -10.013 1.00 48.34 158 GLY A C 1
ATOM 1278 O O . GLY A 1 158 ? 0.969 -21.943 -11.174 1.00 48.34 158 GLY A O 1
ATOM 1279 N N . GLU A 1 159 ? 0.006 -21.781 -9.145 1.00 54.97 159 GLU A N 1
ATOM 1280 C CA . GLU A 1 159 ? -0.691 -20.525 -9.425 1.00 54.97 159 GLU A CA 1
ATOM 1281 C C . GLU A 1 159 ? 0.341 -19.421 -9.705 1.00 54.97 159 GLU A C 1
ATOM 1283 O O . GLU A 1 159 ? 1.336 -19.269 -8.992 1.00 54.97 159 GLU A O 1
ATOM 1288 N N . CYS A 1 160 ? 0.139 -18.675 -10.791 1.00 51.41 160 CYS A N 1
ATOM 1289 C CA . CYS A 1 160 ? 1.066 -17.626 -11.186 1.00 51.41 160 CYS A CA 1
ATOM 1290 C C . CYS A 1 160 ? 0.808 -16.381 -10.333 1.00 51.41 160 CYS A C 1
ATOM 1292 O O . CYS A 1 160 ? -0.282 -15.800 -10.338 1.00 51.41 160 CYS A O 1
ATOM 1294 N N . HIS A 1 161 ? 1.825 -15.990 -9.570 1.00 58.53 161 HIS A N 1
ATOM 1295 C CA . HIS A 1 161 ? 1.792 -14.835 -8.685 1.00 58.53 161 HIS A CA 1
ATOM 1296 C C . HIS A 1 161 ? 2.897 -13.870 -9.087 1.00 58.53 161 HIS A C 1
ATOM 1298 O O . HIS A 1 161 ? 4.052 -14.268 -9.241 1.00 58.53 161 HIS A O 1
ATOM 1304 N N . GLU A 1 162 ? 2.550 -12.596 -9.216 1.00 58.25 162 GLU A N 1
ATOM 1305 C CA . GLU A 1 162 ? 3.527 -11.532 -9.409 1.00 58.25 162 GLU A CA 1
ATOM 1306 C C . GLU A 1 162 ? 3.539 -10.598 -8.204 1.00 58.25 162 GLU A C 1
ATOM 1308 O O . GLU A 1 162 ? 2.542 -10.386 -7.504 1.00 58.25 162 GLU A O 1
ATOM 1313 N N . VAL A 1 163 ? 4.722 -10.043 -7.969 1.00 56.72 163 VAL A N 1
ATOM 1314 C CA . VAL A 1 163 ? 4.986 -9.111 -6.887 1.00 56.72 163 VAL A CA 1
ATOM 1315 C C . VAL A 1 163 ? 4.902 -7.700 -7.457 1.00 56.72 163 VAL A C 1
ATOM 1317 O O . VAL A 1 163 ? 5.751 -7.297 -8.249 1.00 56.72 163 VAL A O 1
ATOM 1320 N N . TYR A 1 164 ? 3.889 -6.945 -7.043 1.00 58.47 164 TYR A N 1
ATOM 1321 C CA . TYR A 1 164 ? 3.712 -5.549 -7.432 1.00 58.47 164 TYR A CA 1
ATOM 1322 C C . TYR A 1 164 ? 4.095 -4.623 -6.285 1.00 58.47 164 TYR A C 1
ATOM 1324 O O . TYR A 1 164 ? 3.849 -4.916 -5.117 1.00 58.47 164 TYR A O 1
ATOM 1332 N N . CYS A 1 165 ? 4.685 -3.478 -6.620 1.00 53.91 165 CYS A N 1
ATOM 1333 C CA . CYS A 1 165 ? 4.825 -2.374 -5.681 1.00 53.91 165 CYS A CA 1
ATOM 1334 C C . CYS A 1 165 ? 3.619 -1.446 -5.852 1.00 53.91 165 CYS A C 1
ATOM 1336 O O . CYS A 1 165 ? 3.380 -0.963 -6.960 1.00 53.91 165 CYS A O 1
ATOM 1338 N N . VAL A 1 166 ? 2.876 -1.229 -4.768 1.00 56.22 166 VAL A N 1
ATOM 1339 C CA . VAL A 1 166 ? 1.766 -0.270 -4.661 1.00 56.22 166 VAL A CA 1
ATOM 1340 C C . VAL A 1 166 ? 2.262 1.005 -3.997 1.00 56.22 166 VAL A C 1
ATOM 1342 O O . VAL A 1 166 ? 3.062 0.898 -3.040 1.00 56.22 166 VAL A O 1
#

InterPro domains:
  IPR022309 Ribosomal protein eS8/ribosomal biogenesis NSA2 [PF01201] (13-153)
  IPR039411 Ribosomal biogenesis NSA2 family [PTHR12642] (43-153)

Secondary structure (DSSP, 8-state):
--PPPS-HHHHHHHHH---TTHHHHHHHHHHHHHHHHHHHHTTSPPPPHHHHEEEEEE-SSS--EEEEEEE-S-EE--TTPPPPPTTT--EE--GGGEE-EEEEE-TTT--EEEEEEEEEEE-SS-HHHHHHTB--TT-EEEEE-GGGT---SSSS----EEEEE-

Radius of gyration: 24.12 Å; chains: 1; bounding box: 45×62×74 Å

pLDDT: mean 84.38, std 12.29, range [39.88, 94.88]

Sequence (166 aa):
MKMPHNEYMERWRKLFGQRLDTEKRARKRLVRAGHKQSHDVQNLRGISEEETFNVVSAGKKTHQKSWNRMVNKPTFVGKGFSRQNPKAEMIIRPMGLRQKFAHGSHPTLGIRMKAPTLSVKKNRQDTMYTRLGFLPSGTVVEVNVSDLGLTIQRRGHGECHEVYCV

Organism: NCBI:txid702518

Foldseek 3Di:
DDDDPDPVVVVCCVVVNDDPCPVVVVVVCVVCVVVVVVVVLLPPDDDDPCNFWDFDFDDDPDSPDGQATEGDAAFEDAPPDDDDDPVPHRYHDDPVRHDQWDWDADPVVRDIDTFGFHAFDDDNHDPVCRVRRGQDASTKTKTQPVVVVDDDPDPDPDGDIDIDGD